Protein AF-A0AAP0E8N2-F1 (afdb_monomer_lite)

Organism: NCBI:txid461633

Sequence (112 aa):
MDEKEGHGIAFVQFPQCFLNITKNDLYGSLMLVGKEVEFPSMDGYGGPMYIGTGCFHKREALCGKKYAKGDKFKWNKQFERKEGSASELEETSKVLTSCTHERGSQWEIRLD

Foldseek 3Di:
DPQPPCLLDFKDAADDADPPQDPCNVPCVRVCCVHPPVQVVCVVVSGDDDDPDRMDGDVCVVVVDDGDPPDHDDPPPPPPPPDDDPVVVVVVVCVVPVPCPCPVPPPDDDDD

Secondary structure (DSSP, 8-state):
--TTTGGG-SEEEPPP--SS--SS-TT-TT-HHIIIIIHHHHHTTT-PPP-SSSEEE-HHHHTTPPPPTT----TT---------HHHHHHHHHHHH--GGGTTSTT-----

InterPro domains:
  IPR005150 Cellulose synthase [PF03552] (1-76)

pLDDT: mean 80.79, std 12.8, range [52.03, 95.56]

Radius of gyration: 21.66 Å; chains: 1; bounding box: 45×50×48 Å

Structure (mmCIF, N/CA/C/O backbone):
data_AF-A0AAP0E8N2-F1
#
_entry.id   AF-A0AAP0E8N2-F1
#
loop_
_atom_site.group_PDB
_atom_site.id
_atom_site.type_symbol
_atom_site.label_atom_id
_atom_site.label_alt_id
_atom_site.label_comp_id
_atom_site.label_asym_id
_atom_site.label_entity_id
_atom_site.label_seq_id
_atom_site.pdbx_PDB_ins_code
_atom_site.Cartn_x
_atom_site.Cartn_y
_atom_site.Cartn_z
_atom_site.occupancy
_atom_site.B_iso_or_equiv
_atom_site.auth_seq_id
_atom_site.auth_comp_id
_atom_site.auth_asym_id
_atom_site.auth_atom_id
_atom_site.pdbx_PDB_model_num
ATOM 1 N N . MET A 1 1 ? 0.277 -0.644 16.905 1.00 66.94 1 MET A N 1
ATOM 2 C CA . MET A 1 1 ? 0.005 0.579 16.117 1.00 66.94 1 MET A CA 1
ATOM 3 C C . MET A 1 1 ? 0.422 1.762 16.960 1.00 66.94 1 MET A C 1
ATOM 5 O O . MET A 1 1 ? 0.373 1.626 18.176 1.00 66.94 1 MET A O 1
ATOM 9 N N . ASP A 1 2 ? 0.839 2.861 16.332 1.00 78.06 2 ASP A N 1
ATOM 10 C CA . ASP A 1 2 ? 1.149 4.100 17.049 1.00 78.06 2 ASP A CA 1
ATOM 11 C C . ASP A 1 2 ? -0.021 4.488 17.966 1.00 78.06 2 ASP A C 1
ATOM 13 O O . ASP A 1 2 ? -1.174 4.539 17.534 1.00 78.06 2 ASP A O 1
ATOM 17 N N . GLU A 1 3 ? 0.278 4.697 19.244 1.00 78.88 3 GLU A N 1
ATOM 18 C CA . GLU A 1 3 ? -0.715 5.061 20.252 1.00 78.88 3 GLU A CA 1
ATOM 19 C C . GLU A 1 3 ? -1.255 6.473 20.030 1.00 78.88 3 GLU A C 1
ATOM 21 O O . GLU A 1 3 ? -2.395 6.756 20.406 1.00 78.88 3 GLU A O 1
ATOM 26 N N . LYS A 1 4 ? -0.450 7.345 19.410 1.00 80.12 4 LYS A N 1
ATOM 27 C CA . LYS A 1 4 ? -0.817 8.733 19.147 1.00 80.12 4 LYS A CA 1
ATOM 28 C C . LYS A 1 4 ? -1.629 8.851 17.874 1.00 80.12 4 LYS A C 1
ATOM 30 O O . LYS A 1 4 ? -2.781 9.240 17.976 1.00 80.12 4 LYS A O 1
ATOM 35 N N . GLU A 1 5 ? -1.112 8.432 16.721 1.00 81.06 5 GLU A N 1
ATOM 36 C CA . GLU A 1 5 ? -1.786 8.666 15.431 1.00 81.06 5 GLU A CA 1
ATOM 37 C C . GLU A 1 5 ? -2.545 7.442 14.887 1.00 81.06 5 GLU A C 1
ATOM 39 O O . GLU A 1 5 ? -3.453 7.566 14.066 1.00 81.06 5 GLU A O 1
ATOM 44 N N . GLY A 1 6 ? -2.273 6.234 15.393 1.00 81.69 6 GLY A N 1
ATOM 45 C CA . GLY A 1 6 ? -2.864 4.994 14.867 1.00 81.69 6 GLY A CA 1
ATOM 46 C C . GLY A 1 6 ? -4.376 4.850 15.079 1.00 81.69 6 GLY A C 1
ATOM 47 O O . GLY A 1 6 ? -5.015 3.977 14.485 1.00 81.69 6 GLY A O 1
ATOM 48 N N . HIS A 1 7 ? -4.990 5.697 15.907 1.00 79.94 7 HIS A N 1
ATOM 49 C CA . HIS A 1 7 ? -6.439 5.683 16.108 1.00 79.94 7 HIS A CA 1
ATOM 50 C C . HIS A 1 7 ? -7.205 6.109 14.843 1.00 79.94 7 HIS A C 1
ATOM 52 O O . HIS A 1 7 ? -8.274 5.549 14.591 1.00 79.94 7 HIS A O 1
ATOM 58 N N . GLY A 1 8 ? -6.636 7.016 14.038 1.00 82.56 8 GLY A N 1
ATOM 59 C CA . GLY A 1 8 ? -7.216 7.519 12.787 1.00 82.56 8 GLY A CA 1
ATOM 60 C C . GLY A 1 8 ? -6.870 6.706 11.536 1.00 82.56 8 GLY A C 1
ATOM 61 O O . GLY A 1 8 ? -7.374 7.013 10.461 1.00 82.56 8 GLY A O 1
ATOM 62 N N . ILE A 1 9 ? -6.041 5.667 11.658 1.00 88.38 9 ILE A N 1
ATOM 63 C CA . ILE A 1 9 ? -5.554 4.886 10.516 1.00 88.38 9 ILE A CA 1
ATOM 64 C C . ILE A 1 9 ? -6.397 3.615 10.355 1.00 88.38 9 ILE A C 1
ATOM 66 O O . ILE A 1 9 ? -6.483 2.782 11.264 1.00 88.38 9 ILE A O 1
ATOM 70 N N . ALA A 1 10 ? -7.018 3.456 9.184 1.00 90.25 10 ALA A N 1
ATOM 71 C CA . ALA A 1 10 ? -7.796 2.264 8.837 1.00 90.25 10 ALA A CA 1
ATOM 72 C C . ALA A 1 10 ? -6.905 1.120 8.333 1.00 90.25 10 ALA A C 1
ATOM 74 O O . ALA A 1 10 ? -7.102 -0.040 8.705 1.00 90.25 10 ALA A O 1
ATOM 75 N N . PHE A 1 11 ? -5.913 1.442 7.509 1.00 92.50 11 PHE A N 1
ATOM 76 C CA . PHE A 1 11 ? -4.938 0.498 6.984 1.00 92.50 11 PHE A CA 1
ATOM 77 C C . PHE A 1 11 ? -3.647 1.223 6.598 1.00 92.50 11 PHE A C 1
ATOM 79 O O . PHE A 1 11 ? -3.624 2.446 6.495 1.00 92.50 11 PHE A O 1
ATOM 86 N N . VAL A 1 12 ? -2.580 0.458 6.387 1.00 93.62 12 VAL A N 1
ATOM 87 C CA . VAL A 1 12 ? -1.305 0.953 5.850 1.00 93.62 12 VAL A CA 1
ATOM 88 C C . VAL A 1 12 ? -1.003 0.180 4.577 1.00 93.62 12 VAL A C 1
ATOM 90 O O . VAL A 1 12 ? -0.952 -1.051 4.613 1.00 93.62 12 VAL A O 1
ATOM 93 N N . GLN A 1 13 ? -0.832 0.885 3.462 1.00 95.56 13 GLN A N 1
ATOM 94 C CA . GLN A 1 13 ? -0.518 0.308 2.156 1.00 95.56 13 GLN A CA 1
ATOM 95 C C . GLN A 1 13 ? 0.975 0.463 1.865 1.00 95.56 13 GLN A C 1
ATOM 97 O O . GLN A 1 13 ? 1.510 1.567 1.900 1.00 95.56 13 GLN A O 1
ATOM 102 N N . PHE A 1 14 ? 1.638 -0.643 1.543 1.00 94.19 14 PHE A N 1
ATOM 103 C CA . PHE A 1 14 ? 3.007 -0.651 1.043 1.00 94.19 14 PHE A CA 1
ATOM 104 C C . PHE A 1 14 ? 3.006 -0.762 -0.486 1.00 94.19 14 PHE A C 1
ATOM 106 O O . PHE A 1 14 ? 2.138 -1.438 -1.048 1.00 94.19 14 PHE A O 1
ATOM 113 N N . PRO A 1 15 ? 3.971 -0.141 -1.182 1.00 92.69 15 PRO A N 1
ATOM 114 C CA . PRO A 1 15 ? 4.142 -0.344 -2.614 1.00 92.69 15 PRO A CA 1
ATOM 115 C C . PRO A 1 15 ? 4.411 -1.817 -2.949 1.00 92.69 15 PRO A C 1
ATOM 117 O O . PRO A 1 15 ? 5.184 -2.489 -2.262 1.00 92.69 15 PRO A O 1
ATOM 120 N N . GLN A 1 16 ? 3.824 -2.312 -4.037 1.00 91.19 16 GLN A N 1
ATOM 121 C CA . GLN A 1 16 ? 4.167 -3.626 -4.581 1.00 91.19 16 GLN A CA 1
ATOM 122 C C . GLN A 1 16 ? 5.522 -3.545 -5.290 1.00 91.19 16 GLN A C 1
ATOM 124 O O . GLN A 1 16 ? 5.689 -2.776 -6.232 1.00 91.19 16 GLN A O 1
ATOM 129 N N . CYS A 1 17 ? 6.497 -4.325 -4.820 1.00 89.75 17 CYS A N 1
ATOM 130 C CA . CYS A 1 17 ? 7.833 -4.395 -5.408 1.00 89.75 17 CYS A CA 1
ATOM 131 C C . CYS A 1 17 ? 8.088 -5.817 -5.913 1.00 89.75 17 CYS A C 1
ATOM 133 O O . CYS A 1 17 ? 8.063 -6.766 -5.127 1.00 89.75 17 CYS A O 1
ATOM 135 N N . PHE A 1 18 ? 8.350 -5.956 -7.210 1.00 91.19 18 PHE A N 1
ATOM 136 C CA . PHE A 1 18 ? 8.593 -7.246 -7.852 1.00 91.19 18 PHE A CA 1
ATOM 137 C C . PHE A 1 18 ? 10.086 -7.459 -8.123 1.00 91.19 18 PHE A C 1
ATOM 139 O O . PHE A 1 18 ? 10.842 -6.512 -8.340 1.00 91.19 18 PHE A O 1
ATOM 146 N N . LEU A 1 19 ? 10.509 -8.723 -8.097 1.00 91.75 19 LEU A N 1
ATOM 147 C CA . LEU A 1 19 ? 11.881 -9.142 -8.391 1.00 91.75 19 LEU A CA 1
ATOM 148 C C . LEU A 1 19 ? 11.995 -9.655 -9.832 1.00 91.75 19 LEU A C 1
ATOM 150 O O . LEU A 1 19 ? 10.991 -9.909 -10.492 1.00 91.75 19 LEU A O 1
ATOM 154 N N . ASN A 1 20 ? 13.233 -9.840 -10.300 1.00 93.00 20 ASN A N 1
ATOM 155 C CA . ASN A 1 20 ? 13.566 -10.386 -11.623 1.00 93.00 20 ASN A CA 1
ATOM 156 C C . ASN A 1 20 ? 13.006 -9.581 -12.807 1.00 93.00 20 ASN A C 1
ATOM 158 O O . ASN A 1 20 ? 12.731 -10.137 -13.869 1.00 93.00 20 ASN A O 1
ATOM 162 N N . ILE A 1 21 ? 12.870 -8.266 -12.641 1.00 91.94 21 ILE A N 1
ATOM 163 C CA . ILE A 1 21 ? 12.469 -7.386 -13.737 1.00 91.94 21 ILE A CA 1
ATOM 164 C C . ILE A 1 21 ? 13.653 -7.167 -14.678 1.00 91.94 21 ILE A C 1
ATOM 166 O O . ILE A 1 21 ? 14.794 -6.963 -14.256 1.00 91.94 21 ILE A O 1
ATOM 170 N N . THR A 1 22 ? 13.378 -7.231 -15.978 1.00 92.31 22 THR A N 1
ATOM 171 C CA . THR A 1 22 ? 14.359 -6.947 -17.021 1.00 92.31 22 THR A CA 1
ATOM 172 C C . THR A 1 22 ? 14.834 -5.501 -16.937 1.00 92.31 22 THR A C 1
ATOM 174 O O . THR A 1 22 ? 14.057 -4.598 -16.650 1.00 92.31 22 THR A O 1
ATOM 177 N N . LYS A 1 23 ? 16.106 -5.250 -17.275 1.00 90.06 23 LYS A N 1
ATOM 178 C CA . LYS A 1 23 ? 16.672 -3.886 -17.298 1.00 90.06 23 LYS A CA 1
ATOM 179 C C . LYS A 1 23 ? 15.816 -2.907 -18.114 1.00 90.06 23 LYS A C 1
ATOM 181 O O . LYS A 1 23 ? 15.706 -1.738 -17.761 1.00 90.06 23 LYS A O 1
ATOM 186 N N . ASN A 1 24 ? 15.219 -3.406 -19.193 1.00 91.56 24 ASN A N 1
ATOM 187 C CA . ASN A 1 24 ? 14.231 -2.684 -19.975 1.00 91.56 24 ASN A CA 1
ATOM 188 C C . ASN A 1 24 ? 12.847 -3.075 -19.439 1.00 91.56 24 ASN A C 1
ATOM 190 O O . ASN A 1 24 ? 12.310 -4.113 -19.828 1.00 91.56 24 ASN A O 1
ATOM 194 N N . ASP A 1 25 ? 12.303 -2.289 -18.512 1.00 90.81 25 ASP A N 1
ATOM 195 C CA . ASP A 1 25 ? 10.965 -2.489 -17.942 1.00 90.81 25 ASP A CA 1
ATOM 196 C C . ASP A 1 25 ? 9.875 -2.004 -18.916 1.00 90.81 25 ASP A C 1
ATOM 198 O O . ASP A 1 25 ? 9.196 -1.005 -18.694 1.00 90.81 25 ASP A O 1
ATOM 202 N N . LEU A 1 26 ? 9.746 -2.689 -20.056 1.00 92.00 26 LEU A N 1
ATOM 203 C CA . LEU A 1 26 ? 8.847 -2.289 -21.148 1.00 92.00 26 LEU A CA 1
ATOM 204 C C . LEU A 1 26 ? 7.366 -2.293 -20.752 1.00 92.00 26 LEU A C 1
ATOM 206 O O . LEU A 1 26 ? 6.567 -1.591 -21.366 1.00 92.00 26 LEU A O 1
ATOM 210 N N . TYR A 1 27 ? 7.008 -3.088 -19.745 1.00 91.38 27 TYR A N 1
ATOM 211 C CA . TYR A 1 27 ? 5.629 -3.270 -19.300 1.00 91.38 27 TYR A CA 1
ATOM 212 C C . TYR A 1 27 ? 5.313 -2.518 -18.002 1.00 91.38 27 TYR A C 1
ATOM 214 O O . TYR A 1 27 ? 4.212 -2.665 -17.480 1.00 91.38 27 TYR A O 1
ATOM 222 N N . GLY A 1 28 ? 6.255 -1.734 -17.463 1.00 91.06 28 GLY A N 1
ATOM 223 C CA . GLY A 1 28 ? 6.050 -0.982 -16.222 1.00 91.06 28 GLY A CA 1
ATOM 224 C C . GLY A 1 28 ? 5.845 -1.871 -14.993 1.00 91.06 28 GLY A C 1
ATOM 225 O O . GLY A 1 28 ? 5.167 -1.479 -14.046 1.00 91.06 28 GLY A O 1
ATOM 226 N N . SER A 1 29 ? 6.419 -3.074 -14.997 1.00 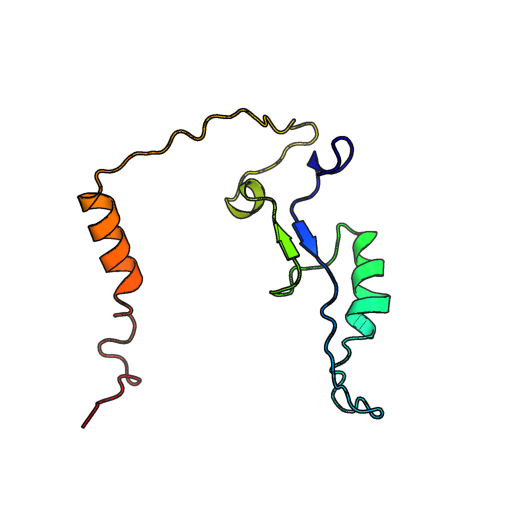92.00 29 SER A N 1
ATOM 227 C CA . SER A 1 29 ? 6.277 -4.054 -13.921 1.00 92.00 29 SER A CA 1
ATOM 228 C C . SER A 1 29 ? 6.896 -3.582 -12.605 1.00 92.00 29 SER A C 1
ATOM 230 O O . SER A 1 29 ? 6.526 -4.095 -11.555 1.00 92.00 29 SER A O 1
ATOM 232 N N . LEU A 1 30 ? 7.810 -2.602 -12.612 1.00 91.50 30 LEU A N 1
ATOM 233 C CA . LEU A 1 30 ? 8.349 -2.019 -11.375 1.00 91.50 30 LEU A CA 1
ATOM 234 C C . LEU A 1 30 ? 7.332 -1.149 -10.631 1.00 91.50 30 LEU A C 1
ATOM 236 O O . LEU A 1 30 ? 7.562 -0.837 -9.462 1.00 91.50 30 LEU A O 1
ATOM 240 N N . MET A 1 31 ? 6.245 -0.729 -11.292 1.00 91.69 31 MET A N 1
ATOM 241 C CA . MET A 1 31 ? 5.223 0.156 -10.722 1.00 91.69 31 MET A CA 1
ATOM 242 C C . MET A 1 31 ? 5.812 1.455 -10.128 1.00 91.69 31 MET A C 1
ATOM 244 O O . MET A 1 31 ? 5.338 1.956 -9.107 1.00 91.69 31 MET A O 1
ATOM 248 N N . LEU A 1 32 ? 6.858 2.013 -10.762 1.00 92.62 32 LEU A N 1
ATOM 249 C CA . LEU A 1 32 ? 7.633 3.149 -10.232 1.00 92.62 32 LEU A CA 1
ATOM 250 C C . LEU A 1 32 ? 6.776 4.387 -9.953 1.00 92.62 32 LEU A C 1
ATOM 252 O O . LEU A 1 32 ? 6.936 5.005 -8.908 1.00 92.62 32 LEU A O 1
ATOM 256 N N . VAL A 1 33 ? 5.842 4.724 -10.849 1.00 93.06 33 VAL A N 1
ATOM 257 C CA . VAL A 1 33 ? 4.956 5.890 -10.679 1.00 93.06 33 VAL A CA 1
ATOM 258 C C . VAL A 1 33 ? 4.101 5.744 -9.420 1.00 93.06 33 VAL A C 1
ATOM 260 O O . VAL A 1 33 ? 4.074 6.651 -8.588 1.00 93.06 33 VAL A O 1
ATOM 263 N N . GLY A 1 34 ? 3.486 4.574 -9.231 1.00 92.44 34 GLY A N 1
ATOM 264 C CA . GLY A 1 34 ? 2.705 4.271 -8.034 1.00 92.44 34 GLY A CA 1
ATOM 265 C C . GLY A 1 34 ? 3.550 4.357 -6.762 1.00 92.44 34 GLY A C 1
ATOM 266 O O . GLY A 1 34 ? 3.165 4.995 -5.784 1.00 92.44 34 GLY A O 1
ATOM 267 N N . LYS A 1 35 ? 4.743 3.754 -6.799 1.00 92.44 35 LYS A N 1
ATOM 268 C CA . LYS A 1 35 ? 5.664 3.670 -5.661 1.00 92.44 35 LYS A CA 1
ATOM 269 C C . LYS A 1 35 ? 6.272 5.018 -5.258 1.00 92.44 35 LYS A C 1
ATOM 271 O O . LYS A 1 35 ? 6.374 5.289 -4.066 1.00 92.44 35 LYS A O 1
ATOM 276 N N . GLU A 1 36 ? 6.736 5.811 -6.218 1.00 93.81 36 GLU A N 1
ATOM 277 C CA . GLU A 1 36 ? 7.584 6.985 -5.960 1.00 93.81 36 GLU A CA 1
ATOM 278 C C . GLU A 1 36 ? 6.832 8.311 -6.060 1.00 93.81 36 GLU A C 1
ATOM 280 O O . GLU A 1 36 ? 7.272 9.297 -5.473 1.00 93.81 36 GLU A O 1
ATOM 285 N N . VAL A 1 37 ? 5.698 8.346 -6.766 1.00 93.88 37 VAL A N 1
ATOM 286 C CA . VAL A 1 37 ? 4.951 9.585 -7.011 1.00 93.88 37 VAL A CA 1
ATOM 287 C C . VAL A 1 37 ? 3.560 9.511 -6.404 1.00 93.88 37 VAL A C 1
ATOM 289 O O . VAL A 1 37 ? 3.256 10.286 -5.501 1.00 93.88 37 VAL A O 1
ATOM 292 N N . GLU A 1 38 ? 2.711 8.591 -6.856 1.00 93.44 38 GLU A N 1
ATOM 293 C CA . GLU A 1 38 ? 1.287 8.601 -6.498 1.00 93.44 38 GLU A CA 1
ATOM 294 C C . GLU A 1 38 ? 1.068 8.320 -5.013 1.00 93.44 38 GLU A C 1
ATOM 296 O O . GLU A 1 38 ? 0.406 9.109 -4.342 1.00 93.44 38 GLU A O 1
ATOM 301 N N . PHE A 1 39 ? 1.652 7.246 -4.469 1.00 93.94 39 PHE A N 1
ATOM 302 C CA . PHE A 1 39 ? 1.409 6.866 -3.075 1.00 93.94 39 PHE A CA 1
ATOM 303 C C . PHE A 1 39 ? 1.900 7.925 -2.081 1.00 93.94 39 PHE A C 1
ATOM 305 O O . PHE A 1 39 ? 1.103 8.317 -1.226 1.00 93.94 39 PHE A O 1
ATOM 312 N N . PRO A 1 40 ? 3.135 8.457 -2.196 1.00 93.31 40 PRO A N 1
ATOM 313 C CA . PRO A 1 40 ? 3.574 9.559 -1.342 1.00 93.31 40 PRO A CA 1
ATOM 314 C C . PRO A 1 40 ? 2.729 10.826 -1.518 1.00 93.31 40 PRO A C 1
ATOM 316 O O . PRO A 1 40 ? 2.440 11.511 -0.541 1.00 93.31 40 PRO A O 1
ATOM 319 N N . SER A 1 41 ? 2.300 11.133 -2.747 1.00 93.19 41 SER A N 1
ATOM 320 C CA . SER A 1 41 ? 1.473 12.319 -3.014 1.00 93.19 41 SER A CA 1
ATOM 321 C C . SER A 1 41 ? 0.088 12.203 -2.373 1.00 93.19 41 SER A C 1
ATOM 323 O O . SER A 1 41 ? -0.424 13.174 -1.818 1.00 93.19 41 SER A O 1
ATOM 325 N N . MET A 1 42 ? -0.515 11.013 -2.414 1.00 94.50 42 MET A N 1
ATOM 326 C CA . MET A 1 42 ? -1.813 10.744 -1.796 1.00 94.50 42 MET A CA 1
ATOM 327 C C . MET A 1 42 ? -1.742 10.687 -0.269 1.00 94.50 42 MET A C 1
ATOM 329 O O . MET A 1 42 ? -2.744 10.962 0.387 1.00 94.50 42 MET A O 1
ATOM 333 N N . ASP A 1 43 ? -0.580 10.383 0.314 1.00 90.94 43 ASP A N 1
ATOM 334 C CA . ASP A 1 43 ? -0.399 10.352 1.770 1.00 90.94 43 ASP A CA 1
ATOM 335 C C . ASP A 1 43 ? -0.728 11.705 2.426 1.00 90.94 43 ASP A C 1
ATOM 337 O O . ASP A 1 43 ? -1.379 11.760 3.468 1.00 90.94 43 ASP A O 1
ATOM 341 N N . GLY A 1 44 ? -0.430 12.813 1.737 1.00 88.75 44 GLY A N 1
ATOM 342 C CA . GLY A 1 44 ? -0.830 14.159 2.164 1.00 88.75 44 GLY A CA 1
ATOM 343 C C . GLY A 1 44 ? -2.340 14.442 2.096 1.00 88.75 44 GLY A C 1
ATOM 344 O O . GLY A 1 44 ? -2.803 15.415 2.690 1.00 88.75 44 GLY A O 1
ATOM 345 N N . TYR A 1 45 ? -3.119 13.609 1.397 1.00 90.69 45 TYR A N 1
ATOM 346 C CA . TYR A 1 45 ? -4.565 13.758 1.193 1.00 90.69 45 TYR A CA 1
ATOM 347 C C . TYR A 1 45 ? -5.359 12.533 1.684 1.00 90.69 45 TYR A C 1
ATOM 349 O O . TYR A 1 45 ? -6.346 12.118 1.080 1.00 90.69 45 TYR A O 1
ATOM 357 N N . GLY A 1 46 ? -4.944 11.947 2.809 1.00 88.06 46 GLY A N 1
ATOM 358 C CA . GLY A 1 46 ? -5.684 10.858 3.459 1.00 88.06 46 GLY A CA 1
ATOM 359 C C . GLY A 1 46 ? -5.236 9.448 3.075 1.00 88.06 46 GLY A C 1
ATOM 360 O O . GLY A 1 46 ? -5.868 8.485 3.509 1.00 88.06 46 GLY A O 1
ATOM 361 N N . GLY A 1 47 ? -4.138 9.318 2.333 1.00 92.44 47 GLY A N 1
ATOM 362 C CA . GLY A 1 47 ? -3.490 8.040 2.067 1.00 92.44 47 GLY A CA 1
ATOM 363 C C . GLY A 1 47 ? -3.782 7.463 0.680 1.00 92.44 47 GLY A C 1
ATOM 364 O O . GLY A 1 47 ? -4.767 7.820 0.030 1.00 92.44 47 GLY A O 1
ATOM 365 N N . PRO A 1 48 ? -2.926 6.541 0.210 1.00 94.25 48 PRO A N 1
ATOM 366 C CA . PRO A 1 48 ? -3.156 5.797 -1.020 1.00 94.25 48 PRO A CA 1
ATOM 367 C C . PRO A 1 48 ? -4.349 4.839 -0.906 1.00 94.25 48 PRO A C 1
ATOM 369 O O . PRO A 1 48 ? -4.717 4.358 0.167 1.00 94.25 48 PRO A O 1
ATOM 372 N N . MET A 1 49 ? -4.922 4.510 -2.060 1.00 93.31 49 MET A N 1
ATOM 373 C CA . MET A 1 49 ? -5.968 3.497 -2.186 1.00 93.31 49 MET A CA 1
ATOM 374 C C . MET A 1 49 ? -5.439 2.075 -1.939 1.00 93.31 49 MET A C 1
ATOM 376 O O . MET A 1 49 ? -4.268 1.773 -2.168 1.00 93.31 49 MET A O 1
ATOM 380 N N . TYR A 1 50 ? -6.324 1.180 -1.496 1.00 93.69 50 TYR A N 1
ATOM 381 C CA . TYR A 1 50 ? -6.018 -0.244 -1.360 1.00 93.69 50 TYR A CA 1
ATOM 382 C C . TYR A 1 50 ? -5.906 -0.907 -2.741 1.00 93.69 50 TYR A C 1
ATOM 384 O O . TYR A 1 50 ? -6.849 -0.858 -3.530 1.00 93.69 50 TYR A O 1
ATOM 392 N N . ILE A 1 51 ? -4.767 -1.554 -3.010 1.00 94.38 51 ILE A N 1
ATOM 393 C CA . ILE A 1 51 ? -4.448 -2.164 -4.319 1.00 94.38 51 ILE A CA 1
ATOM 394 C C . ILE A 1 51 ? -4.345 -3.700 -4.282 1.00 94.38 51 ILE A C 1
ATOM 396 O O . ILE A 1 51 ? -3.760 -4.321 -5.166 1.00 94.38 51 ILE A O 1
ATOM 400 N N . GLY A 1 52 ? -4.886 -4.343 -3.246 1.00 94.62 52 GLY A N 1
ATOM 401 C CA . GLY A 1 52 ? -4.971 -5.805 -3.154 1.00 94.62 52 GLY A CA 1
ATOM 402 C C . GLY A 1 52 ? -3.953 -6.448 -2.207 1.00 94.62 52 GLY A C 1
ATOM 403 O O . GLY A 1 52 ? -4.349 -7.163 -1.285 1.00 94.62 52 GLY A O 1
ATOM 404 N N . THR A 1 53 ? -2.651 -6.197 -2.373 1.00 93.50 53 THR A N 1
ATOM 405 C CA . THR A 1 53 ? -1.597 -6.827 -1.539 1.00 93.50 53 THR A CA 1
ATOM 406 C C . THR A 1 53 ? -0.710 -5.803 -0.833 1.00 93.50 53 THR A C 1
ATOM 408 O O . THR A 1 53 ? -0.847 -4.604 -1.056 1.00 93.50 53 THR A O 1
ATOM 411 N N . GLY A 1 54 ? 0.180 -6.266 0.055 1.00 92.56 54 GLY A N 1
ATOM 412 C CA . GLY A 1 54 ? 1.131 -5.393 0.751 1.00 92.56 54 GLY A CA 1
ATOM 413 C C . GLY A 1 54 ? 0.462 -4.434 1.734 1.00 92.56 54 GLY A C 1
ATOM 414 O O . GLY A 1 54 ? 0.923 -3.315 1.907 1.00 92.56 54 GLY A O 1
ATOM 415 N N . CYS A 1 55 ? -0.649 -4.83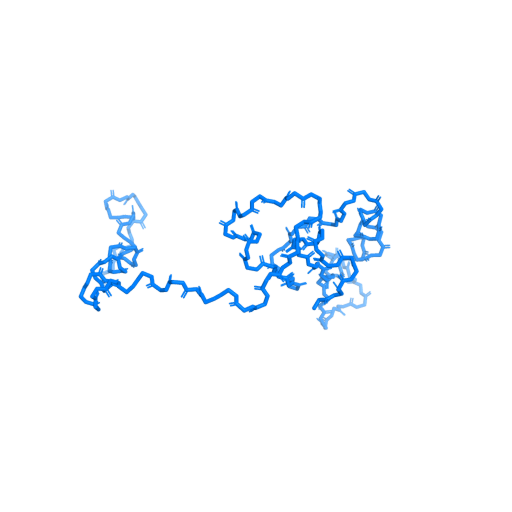3 2.352 1.00 94.88 55 CYS A N 1
ATOM 416 C CA . CYS A 1 55 ? -1.442 -3.944 3.188 1.00 94.88 55 CYS A CA 1
ATOM 417 C C . CYS A 1 55 ? -1.762 -4.565 4.550 1.00 94.88 55 CYS A C 1
ATOM 419 O O . CYS A 1 55 ? -2.165 -5.727 4.634 1.00 94.88 55 CYS A O 1
ATOM 421 N N . PHE A 1 56 ? -1.638 -3.771 5.615 1.00 93.38 56 PHE A N 1
ATOM 422 C CA . PHE A 1 56 ? -2.073 -4.147 6.958 1.00 93.38 56 PHE A CA 1
ATOM 423 C C . PHE A 1 56 ? -3.354 -3.408 7.327 1.00 93.38 56 PHE A C 1
ATOM 425 O O . PHE A 1 56 ? -3.355 -2.186 7.457 1.00 93.38 56 PHE A O 1
ATOM 432 N N . HIS A 1 57 ? -4.431 -4.162 7.544 1.00 92.31 57 HIS A N 1
ATOM 433 C CA . HIS A 1 57 ? -5.748 -3.621 7.869 1.00 92.31 57 HIS A CA 1
ATOM 434 C C . HIS A 1 57 ? -6.035 -3.667 9.368 1.00 92.31 57 HIS A C 1
ATOM 436 O O . HIS A 1 57 ? -5.794 -4.671 10.046 1.00 92.31 57 HIS A O 1
ATOM 442 N N . LYS A 1 58 ? -6.672 -2.615 9.880 1.00 88.25 58 LYS A N 1
ATOM 443 C CA . LYS A 1 58 ? -7.331 -2.645 11.183 1.00 88.25 58 LYS A CA 1
ATOM 444 C C . LYS A 1 58 ? -8.629 -3.443 11.046 1.00 88.25 58 LYS A C 1
ATOM 446 O O . LYS A 1 58 ? -9.558 -3.011 10.371 1.00 88.25 58 LYS A O 1
ATOM 451 N N . ARG A 1 59 ? -8.709 -4.605 11.709 1.00 87.69 59 ARG A N 1
ATOM 452 C CA . ARG A 1 59 ? -9.864 -5.531 11.635 1.00 87.69 59 ARG A CA 1
ATOM 453 C C . ARG A 1 59 ? -11.207 -4.825 11.808 1.00 87.69 59 ARG A C 1
ATOM 455 O O . ARG A 1 59 ? -12.136 -5.062 11.056 1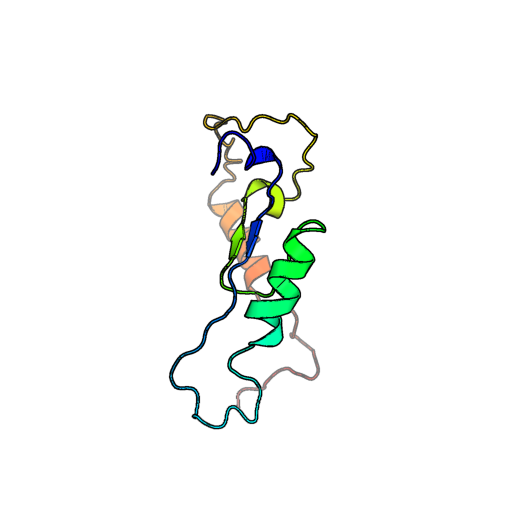.00 87.69 59 ARG A O 1
ATOM 462 N N . GLU A 1 60 ? -11.306 -3.966 12.809 1.00 85.38 60 GLU A N 1
ATOM 463 C CA . GLU A 1 60 ? -12.531 -3.224 13.093 1.00 85.38 60 GLU A CA 1
ATOM 464 C C . GLU A 1 60 ? -12.960 -2.302 11.931 1.00 85.38 60 GLU A C 1
ATOM 466 O O . GLU A 1 60 ? -14.152 -2.224 11.646 1.00 85.38 60 GLU A O 1
ATOM 471 N N . ALA A 1 61 ? -12.011 -1.652 11.243 1.00 87.00 61 ALA A N 1
ATOM 472 C CA . ALA A 1 61 ? -12.292 -0.838 10.059 1.00 87.00 61 ALA A CA 1
ATOM 473 C C . ALA A 1 61 ? -12.813 -1.709 8.909 1.00 87.00 61 ALA A C 1
ATOM 475 O O . ALA A 1 61 ? -13.817 -1.377 8.285 1.00 87.00 61 ALA A O 1
ATOM 476 N N . LEU A 1 62 ? -12.183 -2.870 8.699 1.00 88.12 62 LEU A N 1
ATOM 477 C CA . LEU A 1 62 ? -12.612 -3.859 7.708 1.00 88.12 62 LEU A CA 1
ATOM 478 C C . LEU A 1 62 ? -14.028 -4.391 7.991 1.00 88.12 62 LEU A C 1
ATOM 480 O O . LEU A 1 62 ? -14.799 -4.629 7.071 1.00 88.12 62 LEU A O 1
ATOM 484 N N . CYS A 1 63 ? -14.392 -4.536 9.268 1.00 89.06 63 CYS A N 1
ATOM 485 C CA . CYS A 1 63 ? -15.726 -4.956 9.704 1.00 89.06 63 CYS A CA 1
ATOM 486 C C . CYS A 1 63 ? -16.767 -3.816 9.720 1.00 89.06 63 CYS A C 1
ATOM 48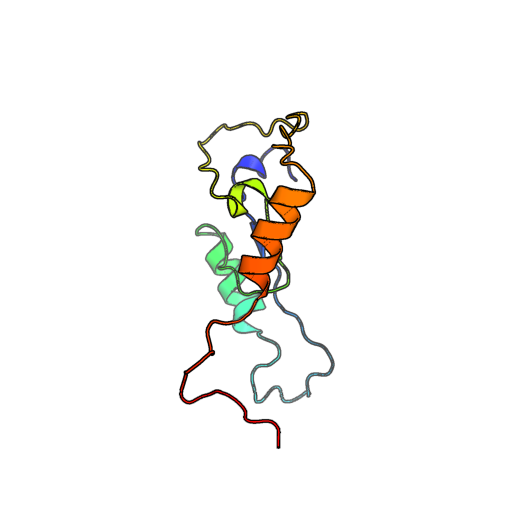8 O O . CYS A 1 63 ? -17.849 -3.995 10.277 1.00 89.06 63 CYS A O 1
ATOM 490 N N . GLY A 1 64 ? -16.464 -2.644 9.150 1.00 83.50 64 GLY A N 1
ATOM 491 C CA . GLY A 1 64 ? -17.422 -1.544 9.002 1.00 83.50 64 GLY A CA 1
ATOM 492 C C . GLY A 1 64 ? -17.645 -0.703 10.262 1.00 83.50 64 GLY A C 1
ATOM 493 O O . GLY A 1 64 ? -18.618 0.052 10.336 1.00 83.50 64 GLY A O 1
ATOM 494 N N . LYS A 1 65 ? -16.761 -0.796 11.266 1.00 82.25 65 LYS A N 1
ATOM 495 C CA . LYS A 1 65 ? -16.819 0.093 12.431 1.00 82.25 65 LYS A CA 1
ATOM 496 C C . LYS A 1 65 ? -16.549 1.529 11.980 1.00 82.25 65 LYS A C 1
ATOM 498 O O . LYS A 1 65 ? -15.486 1.833 11.442 1.00 82.25 65 LYS A O 1
ATOM 503 N N . LYS A 1 66 ? -17.504 2.422 12.235 1.00 74.00 66 LYS A N 1
ATOM 504 C CA . LYS A 1 66 ? -17.330 3.863 12.026 1.00 74.00 66 LYS A CA 1
ATOM 505 C C . LYS A 1 66 ? -16.514 4.430 13.184 1.00 74.00 66 LYS A C 1
ATOM 507 O O . LYS A 1 66 ? -16.866 4.199 14.339 1.00 74.00 66 LYS A O 1
ATOM 512 N N . TYR A 1 67 ? -15.437 5.140 12.872 1.00 72.38 67 TYR A N 1
ATOM 513 C CA . TYR A 1 67 ? -14.588 5.785 13.870 1.00 72.38 67 TYR A CA 1
ATOM 514 C C . TYR A 1 67 ? -15.000 7.238 14.067 1.00 72.38 67 TYR A C 1
ATOM 516 O O . TYR A 1 67 ? -15.197 7.962 13.091 1.00 72.38 67 TYR A O 1
ATOM 524 N N . ALA A 1 68 ? -15.085 7.667 15.325 1.00 69.19 68 ALA A N 1
ATOM 525 C CA . ALA A 1 68 ? -15.148 9.074 15.686 1.00 69.19 68 ALA A CA 1
ATOM 526 C C . ALA A 1 68 ? -13.771 9.563 16.162 1.00 69.19 68 ALA A C 1
ATOM 528 O O . ALA A 1 68 ? -12.979 8.814 16.742 1.00 69.19 68 ALA A O 1
ATOM 529 N N . LYS A 1 69 ? -13.470 10.844 15.925 1.00 66.06 69 LYS A N 1
ATOM 530 C CA . LYS A 1 69 ? -12.227 11.466 16.398 1.00 66.06 69 LYS A CA 1
ATOM 531 C C . LYS A 1 69 ? -12.168 11.373 17.931 1.00 66.06 69 LYS A C 1
ATOM 533 O O . LYS A 1 69 ? -13.050 11.894 18.605 1.00 66.06 69 LYS A O 1
ATOM 538 N N . GLY A 1 70 ? -11.140 10.708 18.467 1.00 64.44 70 GLY A N 1
ATOM 539 C CA . GLY A 1 70 ? -10.973 10.467 19.910 1.00 64.44 70 GLY A CA 1
ATOM 540 C C . GLY A 1 70 ? -11.384 9.074 20.406 1.00 64.44 70 GLY A C 1
ATOM 541 O O . GLY A 1 70 ? -11.217 8.788 21.594 1.00 64.44 70 GLY A O 1
ATOM 542 N N . ASP A 1 71 ? -11.863 8.187 19.526 1.00 66.75 71 ASP A N 1
ATOM 543 C CA . ASP A 1 71 ? -12.144 6.795 19.887 1.00 66.75 71 ASP A CA 1
ATOM 544 C C . ASP A 1 71 ? -10.860 6.049 20.276 1.00 66.75 71 ASP A C 1
ATOM 546 O O . ASP A 1 71 ? -10.034 5.671 19.439 1.00 66.75 71 ASP A O 1
ATOM 550 N N . LYS A 1 72 ? -10.702 5.796 21.578 1.00 63.97 72 LYS A N 1
ATOM 551 C CA . LYS A 1 72 ? -9.598 4.990 22.105 1.00 63.97 72 LYS A CA 1
ATOM 552 C C . LYS A 1 72 ? -9.873 3.510 21.875 1.00 63.97 72 LYS A C 1
ATOM 554 O O . LYS A 1 72 ? -10.905 2.972 22.285 1.00 63.97 72 LYS A O 1
ATOM 559 N N . PHE A 1 73 ? -8.914 2.834 21.251 1.00 63.44 73 PHE A N 1
ATOM 560 C CA . PHE A 1 73 ? -8.967 1.392 21.067 1.00 63.44 73 PHE A CA 1
ATOM 561 C C . PHE A 1 73 ? -8.850 0.695 22.430 1.00 63.44 73 PHE A C 1
ATOM 563 O O . PHE A 1 73 ? -7.846 0.831 23.129 1.00 63.44 73 PHE A O 1
ATOM 570 N N . LYS A 1 74 ? -9.889 -0.041 22.836 1.00 64.75 74 LYS A N 1
ATOM 571 C CA . LYS A 1 74 ? -9.852 -0.860 24.052 1.00 64.75 74 LYS A CA 1
ATOM 572 C C . LYS A 1 74 ? -9.212 -2.203 23.711 1.00 64.75 74 LYS A C 1
ATOM 574 O O . LYS A 1 74 ? -9.901 -3.100 23.236 1.00 64.75 74 LYS A O 1
ATOM 579 N N . TRP A 1 75 ? -7.916 -2.337 23.989 1.00 58.44 75 TRP A N 1
ATOM 580 C CA . TRP A 1 75 ? -7.150 -3.579 23.802 1.00 58.44 75 TRP A CA 1
ATOM 581 C C . TRP A 1 75 ? -7.798 -4.804 24.468 1.00 58.44 75 TRP A C 1
ATOM 583 O O . TRP A 1 75 ? -7.711 -5.906 23.941 1.00 58.44 75 TRP A O 1
ATOM 593 N N . ASN A 1 76 ? -8.522 -4.591 25.572 1.00 57.81 76 ASN A N 1
ATOM 594 C CA . ASN A 1 76 ? -9.118 -5.651 26.390 1.00 57.81 76 ASN A CA 1
ATOM 595 C C . ASN A 1 76 ? -10.618 -5.855 26.140 1.00 57.81 76 ASN A C 1
ATOM 597 O O . ASN A 1 76 ? -11.325 -6.341 27.023 1.00 57.81 76 ASN A O 1
ATOM 601 N N . LYS A 1 77 ? -11.153 -5.456 24.979 1.00 55.97 77 LYS A N 1
ATOM 602 C CA . LYS A 1 77 ? -12.545 -5.790 24.670 1.00 55.97 77 LYS A CA 1
ATOM 603 C C . LYS A 1 77 ? -12.608 -7.287 24.370 1.00 55.97 77 LYS A C 1
ATOM 605 O O . LYS A 1 77 ? -12.206 -7.726 23.297 1.00 55.97 77 LYS A O 1
ATOM 610 N N . GLN A 1 78 ? -13.075 -8.059 25.346 1.00 52.75 78 GLN A N 1
ATOM 611 C CA . GLN A 1 78 ? -13.442 -9.456 25.163 1.00 52.75 78 GLN A CA 1
ATOM 612 C C . GLN A 1 78 ? -14.429 -9.482 23.991 1.00 52.75 78 GLN A C 1
ATOM 614 O O . GLN A 1 78 ? -15.510 -8.899 24.071 1.00 52.75 78 GLN A O 1
ATOM 619 N N . PHE A 1 79 ? -14.008 -10.024 22.847 1.00 52.03 79 PHE A N 1
ATOM 620 C CA . PHE A 1 79 ? -14.936 -10.262 21.753 1.00 52.03 79 PHE A CA 1
ATOM 621 C C . PHE A 1 79 ? -15.944 -11.263 22.299 1.00 52.03 79 PHE A C 1
ATOM 623 O O . PHE A 1 79 ? -15.573 -12.403 22.579 1.00 52.03 79 PHE A O 1
ATOM 630 N N . GLU A 1 80 ? -17.189 -10.833 22.494 1.00 55.03 80 GLU A N 1
ATOM 631 C CA . GLU A 1 80 ? -18.286 -11.769 22.682 1.00 55.03 80 GLU A CA 1
ATOM 632 C C . GLU A 1 80 ? -18.311 -12.638 21.428 1.00 55.03 80 GLU A C 1
ATOM 634 O O . GLU A 1 80 ? -18.735 -12.210 20.350 1.00 55.03 80 GLU A O 1
ATOM 639 N N . ARG A 1 81 ? -17.760 -13.849 21.534 1.00 56.09 81 ARG A N 1
ATOM 640 C CA . ARG A 1 81 ? -18.037 -14.874 20.545 1.00 56.09 81 ARG A CA 1
ATOM 641 C C . ARG A 1 81 ? -19.536 -15.090 20.647 1.00 56.09 81 ARG A C 1
ATOM 643 O O . ARG A 1 81 ? -20.022 -15.538 21.680 1.00 56.09 81 ARG A O 1
ATOM 650 N N . LYS A 1 82 ? -20.270 -14.767 19.586 1.00 60.06 82 LYS A N 1
ATOM 651 C CA . LYS A 1 82 ? -21.538 -15.450 19.359 1.00 60.06 82 LYS A CA 1
ATOM 652 C C . LYS A 1 82 ? -21.168 -16.903 19.094 1.00 60.06 82 LYS A C 1
ATOM 654 O O . LYS A 1 82 ? -20.824 -17.255 17.969 1.00 60.06 82 LYS A O 1
ATOM 659 N N . GLU A 1 83 ? -21.110 -17.701 20.152 1.00 58.69 83 GLU A N 1
ATOM 660 C CA . GLU A 1 83 ? -21.024 -19.148 20.034 1.00 58.69 83 GLU A CA 1
ATOM 661 C C . GLU A 1 83 ? -22.376 -19.624 19.502 1.00 58.69 83 GLU A C 1
ATOM 663 O O . GLU A 1 83 ? -23.338 -19.770 20.248 1.00 58.69 83 GLU A O 1
ATOM 668 N N . GLY A 1 84 ? -22.470 -19.761 18.179 1.00 62.34 84 GLY A N 1
ATOM 669 C CA . GLY A 1 84 ? -23.444 -20.668 17.581 1.00 62.34 84 GLY A CA 1
ATOM 670 C C . GLY A 1 84 ? -22.981 -22.099 17.826 1.00 62.34 84 GLY A C 1
ATOM 671 O O . GLY A 1 84 ? -21.776 -22.344 17.979 1.00 62.34 84 GLY A O 1
ATOM 672 N N . SER A 1 85 ? -23.912 -23.051 17.874 1.00 79.62 85 SER A N 1
ATOM 673 C CA . SER A 1 85 ? -23.507 -24.454 17.977 1.00 79.62 85 SER A CA 1
ATOM 674 C C . SER A 1 85 ? -22.664 -24.831 16.749 1.00 79.62 85 SER A C 1
ATOM 676 O O . SER A 1 85 ? -22.862 -24.289 15.658 1.00 79.62 85 SER A O 1
ATOM 678 N N . ALA A 1 86 ? -21.712 -25.758 16.898 1.00 74.31 86 ALA A N 1
ATOM 679 C CA . ALA A 1 86 ? -20.849 -26.173 15.785 1.00 74.31 86 ALA A CA 1
ATOM 680 C C . ALA A 1 86 ? -21.661 -26.618 14.549 1.00 74.31 86 ALA A C 1
ATOM 682 O O . ALA A 1 86 ? -21.258 -26.347 13.422 1.00 74.31 86 ALA A O 1
ATOM 683 N N . SER A 1 87 ? -22.841 -27.207 14.779 1.00 78.94 87 SER A N 1
ATOM 684 C CA . SER A 1 87 ? -23.792 -27.617 13.741 1.00 78.94 87 SER A CA 1
ATOM 685 C C . SER A 1 87 ? -24.334 -26.435 12.932 1.00 78.94 87 SER A C 1
ATOM 687 O O . SER A 1 87 ? -24.413 -26.510 11.711 1.00 78.94 87 SER A O 1
ATOM 689 N N . GLU A 1 88 ? -24.690 -25.330 13.589 1.00 83.50 88 GLU A N 1
ATOM 690 C CA . GLU A 1 88 ? -25.262 -24.144 12.930 1.00 83.50 88 GLU A CA 1
ATOM 691 C C . GLU A 1 88 ? -24.214 -23.418 12.071 1.00 83.50 88 GLU A C 1
ATOM 693 O O . GLU A 1 88 ? -24.488 -22.951 10.960 1.00 83.50 88 GLU A O 1
ATOM 698 N N . LEU A 1 89 ? -22.977 -23.342 12.570 1.00 80.06 89 LEU A N 1
ATOM 699 C CA . LEU A 1 89 ? -21.856 -22.758 11.831 1.00 80.06 89 LEU A CA 1
ATOM 700 C C . LEU A 1 89 ? -21.453 -23.625 10.632 1.00 80.06 89 LEU A C 1
ATOM 702 O O . LEU A 1 89 ? -21.133 -23.095 9.568 1.00 80.06 89 LEU A O 1
ATOM 706 N N . GLU A 1 90 ? -21.498 -24.949 10.777 1.00 82.69 90 GLU A N 1
ATOM 707 C CA . GLU A 1 90 ? -21.238 -25.876 9.676 1.00 82.69 90 GLU A CA 1
ATOM 708 C C . GLU A 1 90 ? -22.304 -25.757 8.577 1.00 82.69 90 GLU A C 1
ATOM 710 O O . GLU A 1 90 ? -21.969 -25.698 7.393 1.00 82.69 90 GLU A O 1
ATOM 715 N N . GLU A 1 91 ? -23.581 -25.665 8.949 1.00 83.44 91 GLU A N 1
ATOM 716 C CA . GLU A 1 91 ? -24.686 -25.542 7.996 1.00 83.44 91 GLU A CA 1
ATOM 717 C C . GLU A 1 91 ? -24.623 -24.223 7.209 1.00 83.44 91 GLU A C 1
ATOM 719 O O . GLU A 1 91 ? -24.699 -24.219 5.978 1.00 83.44 91 GLU A O 1
ATOM 724 N N . THR A 1 92 ? -24.367 -23.103 7.890 1.00 80.50 92 THR A N 1
ATOM 725 C CA . THR A 1 92 ? -24.184 -21.795 7.235 1.00 80.50 92 THR A CA 1
ATOM 726 C C . THR A 1 92 ? -22.941 -21.755 6.339 1.00 80.50 92 THR A C 1
ATOM 728 O O . THR A 1 92 ? -22.991 -21.211 5.232 1.00 80.50 92 THR A O 1
ATOM 731 N N . SER A 1 93 ? -21.835 -22.377 6.762 1.00 77.25 93 SER A N 1
ATOM 732 C CA . SER A 1 93 ? -20.613 -22.488 5.958 1.00 77.25 93 SER A CA 1
ATOM 733 C C . SER A 1 93 ? -20.822 -23.334 4.698 1.00 77.25 93 SER A C 1
ATOM 735 O O . SER A 1 93 ? -20.368 -22.942 3.620 1.00 77.25 93 SER A O 1
ATOM 737 N N . LYS A 1 94 ? -21.561 -24.449 4.787 1.00 82.62 94 LYS A N 1
ATOM 738 C CA . LYS A 1 94 ? -21.899 -25.303 3.633 1.00 82.62 94 LYS A CA 1
ATOM 739 C C . LYS A 1 94 ? -22.677 -24.545 2.563 1.00 82.62 94 LYS A C 1
ATOM 741 O O . LYS A 1 94 ? -22.373 -24.687 1.383 1.00 82.62 94 LYS A O 1
ATOM 746 N N . VAL A 1 95 ? -23.634 -23.701 2.95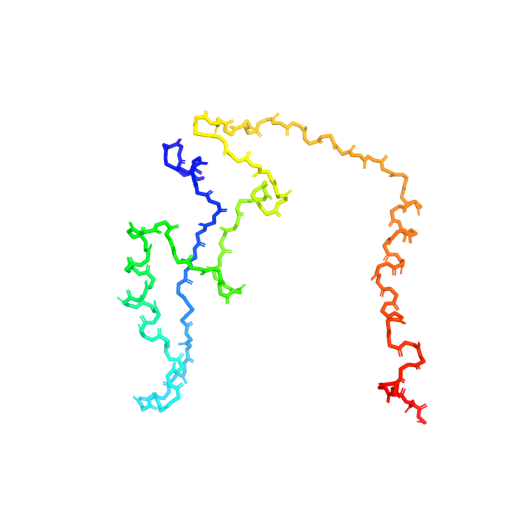2 1.00 80.12 95 VAL A N 1
ATOM 747 C CA . VAL A 1 95 ? -24.398 -22.881 1.995 1.00 80.12 95 VAL A CA 1
ATOM 748 C C . VAL A 1 95 ? -23.475 -21.915 1.249 1.00 80.12 95 VAL A C 1
ATOM 750 O O . VAL A 1 95 ? -23.488 -21.885 0.017 1.00 80.12 95 VAL A O 1
ATOM 753 N N . LEU A 1 96 ? -22.629 -21.182 1.979 1.00 74.62 96 LEU A N 1
ATOM 754 C CA . LEU A 1 96 ? -21.716 -20.180 1.413 1.00 74.62 96 LEU A CA 1
ATOM 755 C C . LEU A 1 96 ? -20.629 -20.788 0.516 1.00 74.62 96 LEU A C 1
ATOM 757 O O . LEU A 1 96 ? -20.217 -20.169 -0.460 1.00 74.62 96 LEU A O 1
ATOM 761 N N . THR A 1 97 ? -20.164 -21.992 0.844 1.00 69.38 97 THR A N 1
ATOM 762 C CA . THR A 1 97 ? -19.092 -22.686 0.108 1.00 69.38 97 THR A CA 1
ATOM 763 C C . THR A 1 97 ? -19.602 -23.549 -1.036 1.00 69.38 97 THR A C 1
ATOM 765 O O . THR A 1 97 ? -18.803 -24.005 -1.850 1.00 69.38 97 THR A O 1
ATOM 768 N N . SER A 1 98 ? -20.919 -23.758 -1.140 1.00 77.06 98 SER A N 1
ATOM 769 C CA . SER A 1 98 ? -21.498 -24.666 -2.131 1.00 77.06 98 SER A CA 1
ATOM 770 C C . SER A 1 98 ? -21.223 -24.267 -3.587 1.00 77.06 98 SER A C 1
ATOM 772 O O . SER A 1 98 ? -21.430 -25.107 -4.458 1.00 77.06 98 SER A O 1
ATOM 774 N N . CYS A 1 99 ? -20.754 -23.035 -3.866 1.00 65.81 99 CYS A N 1
ATOM 775 C CA . CYS A 1 99 ? -20.409 -22.526 -5.206 1.00 65.81 99 CYS A CA 1
ATOM 776 C C . CYS A 1 99 ? -21.420 -22.946 -6.289 1.00 65.81 99 CYS A C 1
ATOM 778 O O . CYS A 1 99 ? -21.080 -23.172 -7.445 1.00 65.81 99 CYS A O 1
ATOM 780 N N . THR A 1 100 ? -22.696 -23.049 -5.911 1.00 68.88 100 THR A N 1
ATOM 781 C CA . THR A 1 100 ? -23.783 -23.495 -6.792 1.00 68.88 100 THR A CA 1
ATOM 782 C C . THR A 1 100 ? -24.304 -22.372 -7.679 1.00 68.88 100 THR A C 1
ATOM 784 O O . THR A 1 100 ? -25.281 -22.565 -8.392 1.00 68.88 100 THR A O 1
ATOM 787 N N . HIS A 1 101 ? -23.646 -21.210 -7.653 1.00 64.69 101 HIS A N 1
ATOM 788 C CA . HIS A 1 101 ? -24.045 -20.019 -8.393 1.00 64.69 101 HIS A CA 1
ATOM 789 C C . HIS A 1 101 ? -24.116 -20.257 -9.907 1.00 64.69 101 HIS A C 1
ATOM 791 O O . HIS A 1 101 ? -24.993 -19.716 -10.567 1.00 64.69 101 HIS A O 1
ATOM 797 N N . GLU A 1 102 ? -23.249 -21.123 -10.432 1.00 66.12 102 GLU A N 1
ATOM 798 C CA . GLU A 1 102 ? -23.210 -21.466 -11.857 1.00 66.12 102 GLU A CA 1
ATOM 799 C C . GLU A 1 102 ? -24.159 -22.610 -12.237 1.00 66.12 102 GLU A C 1
ATOM 801 O O . GLU A 1 102 ? -24.217 -22.997 -13.400 1.00 66.12 102 GLU A O 1
ATOM 806 N N . ARG A 1 103 ? -24.918 -23.172 -11.284 1.00 67.62 103 ARG A N 1
ATOM 807 C CA . ARG A 1 103 ? -25.765 -24.334 -11.560 1.00 67.62 103 ARG A CA 1
ATOM 808 C C . ARG A 1 103 ? -26.954 -23.932 -12.445 1.00 67.62 103 ARG A C 1
ATOM 810 O O . ARG A 1 103 ? -27.824 -23.178 -12.017 1.00 67.62 103 ARG A O 1
ATOM 817 N N . GLY A 1 104 ? -26.994 -24.449 -13.668 1.00 69.50 104 GLY A N 1
ATOM 818 C CA . GLY A 1 104 ? -27.938 -24.102 -14.733 1.00 69.50 104 GLY A CA 1
ATOM 819 C C . GLY A 1 104 ? -27.539 -22.893 -15.588 1.00 69.50 104 GLY A C 1
ATOM 820 O O . GLY A 1 104 ? -28.338 -22.463 -16.423 1.00 69.50 104 GLY A O 1
ATOM 821 N N . SER A 1 105 ? -26.341 -22.329 -15.397 1.00 71.81 105 SER A N 1
ATOM 822 C CA . SER A 1 105 ? -25.817 -21.268 -16.261 1.00 71.81 105 SER A CA 1
ATOM 823 C C . SER A 1 105 ? -25.241 -21.855 -17.558 1.00 71.81 105 SER A C 1
ATOM 825 O O . SER A 1 105 ? -24.919 -23.039 -17.653 1.00 71.81 105 SER A O 1
ATOM 827 N N . GLN A 1 106 ? -25.088 -21.018 -18.588 1.00 73.12 106 GLN A N 1
ATOM 828 C CA . GLN A 1 106 ? -24.451 -21.425 -19.852 1.00 73.12 106 GLN A CA 1
ATOM 829 C C . GLN A 1 106 ? -22.955 -21.767 -19.696 1.00 73.12 106 GLN A C 1
ATOM 831 O O . GLN A 1 106 ? -22.341 -22.228 -20.655 1.00 73.12 106 GLN A O 1
ATOM 836 N N . TRP A 1 107 ? -22.377 -21.541 -18.511 1.00 65.06 107 TRP A N 1
ATOM 837 C CA . TRP A 1 107 ? -20.965 -21.753 -18.195 1.00 65.06 107 TRP A CA 1
ATOM 838 C C . TRP A 1 107 ? -20.715 -23.025 -17.376 1.00 65.06 107 TRP A C 1
ATOM 840 O O . TRP A 1 107 ? -19.593 -23.249 -16.921 1.00 65.06 107 TRP A O 1
ATOM 850 N N . GLU A 1 108 ? -21.730 -23.879 -17.197 1.00 70.56 108 GLU A N 1
ATOM 851 C CA . GLU A 1 108 ? -21.528 -25.211 -16.629 1.00 70.56 108 GLU A CA 1
ATOM 852 C C . GLU A 1 108 ? -20.568 -26.026 -17.505 1.00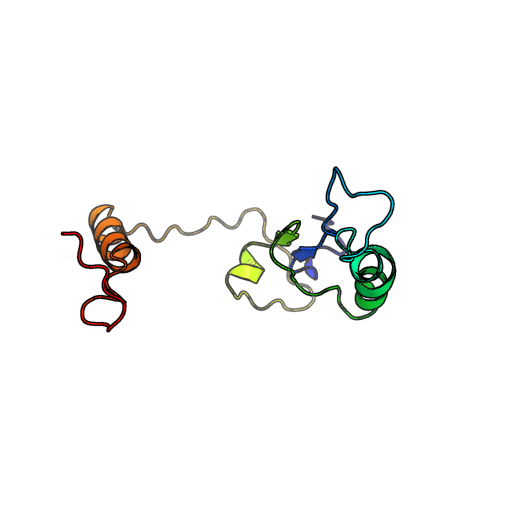 70.56 108 GLU A C 1
ATOM 854 O O . GLU A 1 108 ? -20.869 -26.378 -18.648 1.00 70.56 108 GLU A O 1
ATOM 859 N N . ILE A 1 109 ? -19.407 -26.372 -16.949 1.00 67.00 109 ILE A N 1
ATOM 860 C CA . ILE A 1 109 ? -18.495 -27.333 -17.566 1.00 67.00 109 ILE A CA 1
ATOM 861 C C . ILE A 1 109 ? -19.120 -28.720 -17.391 1.00 67.00 109 ILE A C 1
ATOM 863 O O . ILE A 1 109 ? -19.141 -29.260 -16.282 1.00 67.00 109 ILE A O 1
ATOM 867 N N . ARG A 1 110 ? -19.635 -29.308 -18.477 1.00 59.84 110 ARG A N 1
ATOM 868 C CA . ARG A 1 110 ? -19.911 -30.750 -18.514 1.00 59.84 110 ARG A CA 1
ATOM 869 C C . ARG A 1 110 ? -18.570 -31.474 -18.527 1.00 59.84 110 ARG A C 1
ATOM 871 O O . ARG A 1 110 ? -17.743 -31.240 -19.401 1.00 59.84 110 ARG A O 1
ATOM 878 N N . LEU A 1 111 ? -18.338 -32.269 -17.489 1.00 59.97 111 LEU A N 1
ATOM 879 C CA . LEU A 1 111 ? -17.249 -33.231 -17.462 1.00 59.97 111 LEU A CA 1
ATOM 880 C C . LEU A 1 111 ? -17.794 -34.513 -18.091 1.00 59.97 111 LEU A C 1
ATOM 882 O O . LEU A 1 111 ? -18.659 -35.162 -17.499 1.00 59.97 111 LEU A O 1
ATOM 886 N N . ASP A 1 112 ? -17.326 -34.789 -19.302 1.00 55.31 112 ASP A N 1
ATOM 887 C CA . ASP A 1 112 ? -17.581 -36.013 -20.061 1.00 55.31 112 ASP A CA 1
ATOM 888 C C . ASP A 1 112 ? -16.628 -37.134 -19.612 1.00 55.31 112 ASP A C 1
ATOM 890 O O . ASP A 1 112 ? -15.439 -36.828 -19.342 1.00 55.31 112 ASP A O 1
#